Protein AF-A0A1B1Q367-F1 (afdb_monomer_lite)

Secondary structure (DSSP, 8-state):
-PPPPGGGPBPTTSSSBHHHHHHHHHHHHHHHTTSEEEEETTEEEE-HHHHHHHHT--S---HHHHTTSHHHHHHHHHHHHHTT------SSSTTS-TTS-HHHHHHHHHHHHHHHHHHHHHHHHHHS-HHHHHHHHHHHHHHTT-S-SHHHHTSSS-----SS-------------

Foldseek 3Di:
DDDPDLQPDAQPVNPDRPVVLLVVVVVVLCVQLQQWDDPDVPDIDGDPVVVVVVVVVDPDDDPVNSVVRPSSVVVVVVVCVVVVNPDPDDDDPVPPPPSDDPVNVVSVVVVVVVVVVVVVVVVVLVPDDPVVNLVVVLVVCVVVVVDDDPVPSVVVPDDDDDDDDDDDDPDDDDDDD

pLDDT: mean 74.11, std 19.86, range [32.88, 95.06]

Sequence (177 aa):
MPIPDFQSIMLPSGQARLFDNRVAWARAHMKMAMLLENTRRGVFHITDRGVHVLRKAPEKIDFHLLKQFSEYNEARAGNRKKAGDNSKDDGAVAKQDEAQTPEEQIELAYEVVRKNLARELLLQLKSASPAFFEKVVVEVLVKMGYGGTLKDAGQAIGGSGDEGIDMRYSSSHQGGL

Radius of gyration: 28.38 Å; chains: 1; bounding box: 48×57×75 Å

Structure (mmCIF, N/CA/C/O backbone):
data_AF-A0A1B1Q367-F1
#
_entry.id   AF-A0A1B1Q367-F1
#
loop_
_atom_site.group_PDB
_atom_site.id
_atom_site.type_symbol
_atom_site.label_atom_id
_atom_site.label_alt_id
_atom_site.label_comp_id
_atom_site.label_asym_id
_atom_site.label_entity_id
_atom_site.label_seq_id
_atom_site.pdbx_PDB_ins_code
_atom_site.Cartn_x
_atom_site.Cartn_y
_atom_site.Cartn_z
_atom_site.occupancy
_atom_site.B_iso_or_equiv
_atom_site.auth_seq_id
_atom_site.auth_comp_id
_atom_site.auth_asym_id
_atom_site.auth_atom_id
_atom_site.pdbx_PDB_model_num
ATOM 1 N N . MET A 1 1 ? -17.296 -6.675 -23.545 1.00 46.72 1 MET A N 1
ATOM 2 C CA . MET A 1 1 ? -16.178 -7.024 -22.645 1.00 46.72 1 MET A CA 1
ATOM 3 C C . MET A 1 1 ? -16.725 -6.968 -21.224 1.00 46.72 1 MET A C 1
ATOM 5 O O . MET A 1 1 ? -17.167 -5.889 -20.846 1.00 46.72 1 MET A O 1
ATOM 9 N N . PRO A 1 2 ? -16.849 -8.086 -20.490 1.00 52.91 2 PRO A N 1
ATOM 10 C CA . PRO A 1 2 ? -17.315 -8.037 -19.107 1.00 52.91 2 PRO A CA 1
ATOM 11 C C . PRO A 1 2 ? -16.257 -7.334 -18.247 1.00 52.91 2 PRO A C 1
ATOM 13 O O . PRO A 1 2 ? -15.063 -7.594 -18.399 1.00 52.91 2 PRO A O 1
ATOM 16 N N . ILE A 1 3 ? -16.694 -6.404 -17.399 1.00 52.47 3 ILE A N 1
ATOM 17 C CA . ILE A 1 3 ? -15.834 -5.741 -16.416 1.00 52.47 3 ILE A CA 1
ATOM 18 C C . ILE A 1 3 ? -15.401 -6.830 -15.424 1.00 52.47 3 ILE A C 1
ATOM 20 O O . ILE A 1 3 ? -16.281 -7.516 -14.903 1.00 52.47 3 ILE A O 1
ATOM 24 N N . PRO A 1 4 ? -14.096 -7.041 -15.183 1.00 59.62 4 PRO A N 1
ATOM 25 C CA . PRO A 1 4 ? -13.650 -8.010 -14.193 1.00 59.62 4 PRO A CA 1
ATOM 26 C C . PRO A 1 4 ? -14.257 -7.677 -12.833 1.00 59.62 4 PRO A C 1
ATOM 28 O O . PRO A 1 4 ? -14.210 -6.520 -12.406 1.00 59.62 4 PRO A O 1
ATOM 31 N N . ASP A 1 5 ? -14.790 -8.681 -12.139 1.00 71.38 5 ASP A N 1
ATOM 32 C CA . ASP A 1 5 ? -15.224 -8.509 -10.757 1.00 71.38 5 ASP A CA 1
ATOM 33 C C . ASP A 1 5 ? -14.056 -7.940 -9.952 1.00 71.38 5 ASP A C 1
ATOM 35 O O . ASP A 1 5 ? -12.953 -8.491 -9.978 1.00 71.38 5 ASP A O 1
ATOM 39 N N . PHE A 1 6 ? -14.287 -6.846 -9.222 1.00 67.19 6 PHE A N 1
ATOM 40 C CA . PHE A 1 6 ? -13.244 -6.133 -8.470 1.00 67.19 6 PHE A CA 1
ATOM 41 C C . PHE A 1 6 ? -12.450 -7.061 -7.527 1.00 67.19 6 PHE A C 1
ATOM 43 O O . PHE A 1 6 ? -11.271 -6.842 -7.261 1.00 67.19 6 PHE A O 1
ATOM 50 N N . GLN A 1 7 ? -13.081 -8.147 -7.075 1.00 67.44 7 GLN A N 1
ATOM 51 C CA . GLN A 1 7 ? -12.495 -9.179 -6.216 1.00 67.44 7 GLN A CA 1
ATOM 52 C C . GLN A 1 7 ? -11.422 -10.039 -6.912 1.00 67.44 7 GLN A C 1
ATOM 54 O O . GLN A 1 7 ? -10.635 -10.702 -6.239 1.00 67.44 7 GLN A O 1
ATOM 59 N N . SER A 1 8 ? -11.383 -10.040 -8.246 1.00 76.69 8 SER A N 1
ATOM 60 C CA . SER A 1 8 ? -10.452 -10.826 -9.067 1.00 76.69 8 SER A CA 1
ATOM 61 C C . SER A 1 8 ? -9.238 -10.030 -9.557 1.00 76.69 8 SER A C 1
AT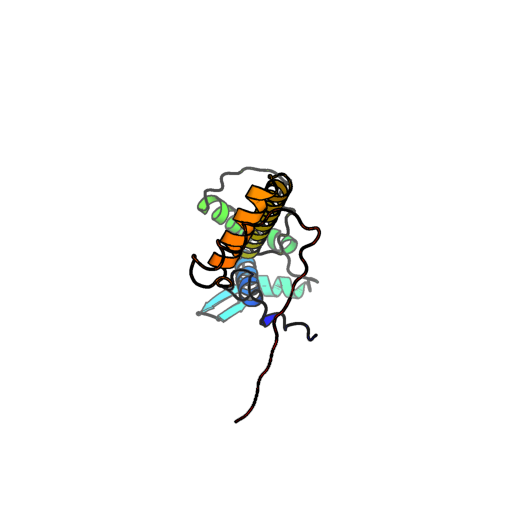OM 63 O O . SER A 1 8 ? -8.306 -10.613 -10.112 1.00 76.69 8 SER A O 1
ATOM 65 N N . ILE A 1 9 ? -9.224 -8.710 -9.341 1.00 83.00 9 ILE A N 1
ATOM 66 C CA . ILE A 1 9 ? -8.136 -7.840 -9.790 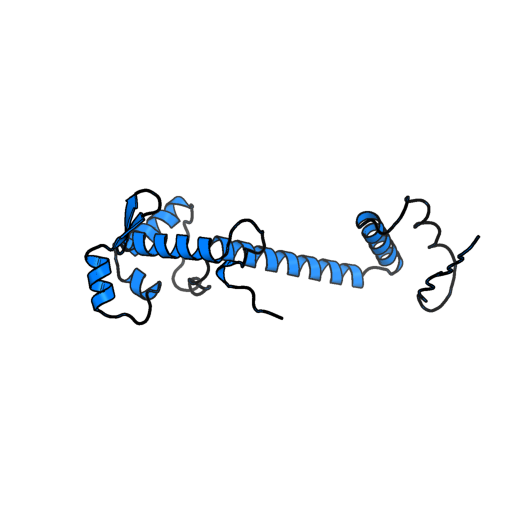1.00 83.00 9 ILE A CA 1
ATOM 67 C C . ILE A 1 9 ? -6.890 -8.121 -8.947 1.00 83.00 9 ILE A C 1
ATOM 69 O O . ILE A 1 9 ? -6.915 -8.049 -7.714 1.00 83.00 9 ILE A O 1
ATOM 73 N N . MET A 1 10 ? -5.793 -8.428 -9.631 1.00 83.88 10 MET A N 1
ATOM 74 C CA . MET A 1 10 ? -4.473 -8.587 -9.031 1.00 83.88 10 MET A CA 1
ATOM 75 C C . MET A 1 10 ? -3.726 -7.256 -9.059 1.00 83.88 10 MET A C 1
ATOM 77 O O . MET A 1 10 ? -3.945 -6.430 -9.947 1.00 83.88 10 MET A O 1
ATOM 81 N N . LEU A 1 11 ? -2.809 -7.073 -8.112 1.00 78.62 11 LEU A N 1
ATOM 82 C CA . LEU A 1 11 ? -1.752 -6.075 -8.255 1.00 78.62 11 LEU A CA 1
ATOM 83 C C . LEU A 1 11 ? -0.967 -6.351 -9.563 1.00 78.62 11 LEU A C 1
ATOM 85 O O . LEU A 1 11 ? -0.815 -7.525 -9.915 1.00 78.62 11 LEU A O 1
ATOM 89 N N . PRO A 1 12 ? -0.481 -5.333 -10.300 1.00 72.06 12 PRO A N 1
ATOM 90 C CA . PRO A 1 12 ? 0.362 -5.491 -11.496 1.00 72.06 12 PRO A CA 1
ATOM 91 C C . PRO A 1 12 ? 1.505 -6.527 -11.412 1.00 72.06 12 PRO A C 1
ATOM 93 O O . PRO A 1 12 ? 1.884 -7.124 -12.417 1.00 72.06 12 PRO A O 1
ATOM 96 N N . SER A 1 13 ? 2.031 -6.780 -10.219 1.00 73.88 13 SER A N 1
ATOM 97 C CA . SER A 1 13 ? 3.067 -7.756 -9.865 1.00 73.88 13 SER A CA 1
ATOM 98 C C . SER A 1 13 ? 2.553 -9.191 -9.780 1.00 73.88 13 SER A C 1
ATOM 100 O O . SER A 1 13 ? 3.348 -10.127 -9.727 1.00 73.88 13 SER A O 1
ATOM 102 N N . GLY A 1 14 ? 1.235 -9.384 -9.723 1.00 78.25 14 GLY A N 1
ATOM 103 C CA . GLY A 1 14 ? 0.580 -10.680 -9.568 1.00 78.25 14 GLY A CA 1
ATOM 104 C C . GLY A 1 14 ? 0.717 -11.299 -8.174 1.00 78.25 14 GLY A C 1
ATOM 105 O O . GLY A 1 14 ? 0.296 -12.437 -7.982 1.00 78.25 14 GLY A O 1
ATOM 106 N N . GLN A 1 15 ? 1.290 -10.590 -7.195 1.00 76.44 15 GLN A N 1
ATOM 107 C CA . GLN A 1 15 ? 1.612 -11.167 -5.883 1.00 76.44 15 GLN A CA 1
ATOM 108 C C . GLN A 1 15 ? 0.417 -11.249 -4.930 1.00 76.44 15 GLN A C 1
ATOM 110 O O . GLN A 1 15 ? 0.352 -12.150 -4.094 1.00 76.44 15 GLN A O 1
ATOM 115 N N . ALA A 1 16 ? -0.533 -10.322 -5.045 1.00 79.50 16 ALA A N 1
ATOM 116 C CA . ALA A 1 16 ? -1.705 -10.271 -4.184 1.00 79.50 16 ALA A CA 1
ATOM 117 C C . ALA A 1 16 ? -2.933 -9.765 -4.943 1.00 79.50 16 ALA A C 1
ATOM 119 O O . ALA A 1 16 ? -2.828 -9.066 -5.955 1.00 79.50 16 ALA A O 1
ATOM 120 N N . ARG A 1 17 ? -4.112 -10.115 -4.427 1.00 86.06 17 ARG A N 1
ATOM 121 C CA . ARG A 1 17 ? -5.380 -9.541 -4.878 1.00 86.06 17 ARG A CA 1
ATOM 122 C C . ARG A 1 17 ? -5.522 -8.138 -4.310 1.00 86.06 17 ARG A C 1
ATOM 124 O O . ARG A 1 17 ? -5.313 -7.924 -3.114 1.00 86.06 17 ARG A O 1
ATOM 131 N N . LEU A 1 18 ? -5.938 -7.204 -5.157 1.00 84.00 18 LEU A N 1
ATOM 132 C CA . LEU A 1 18 ? -6.120 -5.800 -4.796 1.00 84.00 18 LEU A CA 1
ATOM 133 C C . LEU A 1 18 ? -7.112 -5.646 -3.635 1.00 84.00 18 LEU A C 1
ATOM 135 O O . LEU A 1 18 ? -6.857 -4.924 -2.674 1.00 84.00 18 LEU A O 1
ATOM 139 N N . PHE A 1 19 ? -8.229 -6.375 -3.699 1.00 86.56 19 PHE A N 1
ATOM 140 C CA . PHE A 1 19 ? -9.263 -6.347 -2.669 1.00 86.56 19 PHE A CA 1
ATOM 141 C C . PHE A 1 19 ? -8.737 -6.796 -1.299 1.00 86.56 19 PHE A C 1
ATOM 143 O O . PHE A 1 19 ? -8.901 -6.074 -0.316 1.00 86.56 19 PHE A O 1
ATOM 150 N N . ASP A 1 20 ? -8.065 -7.948 -1.236 1.00 86.44 20 ASP A N 1
ATOM 151 C CA . ASP A 1 20 ? -7.549 -8.502 0.021 1.00 86.44 20 ASP A CA 1
ATOM 152 C C . ASP A 1 20 ? -6.526 -7.561 0.662 1.00 86.44 20 ASP A C 1
ATOM 154 O O . ASP A 1 20 ? -6.557 -7.331 1.874 1.00 86.44 20 ASP A O 1
ATOM 158 N N . ASN A 1 21 ? -5.663 -6.964 -0.165 1.00 86.25 21 ASN A N 1
ATOM 159 C CA . ASN A 1 21 ? -4.676 -5.991 0.276 1.00 86.25 21 ASN A CA 1
ATOM 160 C C . ASN A 1 21 ? -5.344 -4.743 0.881 1.00 86.25 21 ASN A C 1
ATOM 162 O O . ASN A 1 21 ? -5.063 -4.359 2.019 1.00 86.25 21 ASN A O 1
ATOM 166 N N . ARG A 1 22 ? -6.317 -4.157 0.172 1.00 89.12 22 ARG A N 1
ATOM 167 C CA . ARG A 1 22 ? -7.065 -2.983 0.649 1.00 89.12 22 ARG A CA 1
ATOM 168 C C . ARG A 1 22 ? -7.848 -3.264 1.927 1.00 89.12 22 ARG A C 1
ATOM 170 O O . ARG A 1 22 ? -7.816 -2.451 2.849 1.00 89.12 22 ARG A O 1
ATOM 177 N N . VAL A 1 23 ? -8.513 -4.417 2.025 1.00 89.62 23 VAL A N 1
ATOM 178 C CA . VAL A 1 23 ? -9.243 -4.825 3.239 1.00 89.62 23 VAL A CA 1
ATOM 179 C C . VAL A 1 23 ? -8.284 -5.010 4.415 1.00 89.62 23 VAL A C 1
ATOM 181 O O . VAL A 1 23 ? -8.575 -4.564 5.530 1.00 89.62 23 VAL A O 1
ATOM 184 N N . ALA A 1 24 ? -7.122 -5.627 4.184 1.00 88.44 24 ALA A N 1
ATOM 185 C CA . ALA A 1 24 ? -6.111 -5.814 5.217 1.00 88.44 24 ALA A CA 1
ATOM 186 C C . ALA A 1 24 ? -5.619 -4.473 5.784 1.00 88.44 24 ALA A C 1
ATOM 188 O O . ALA A 1 24 ? -5.523 -4.345 7.013 1.00 88.44 24 ALA A O 1
ATOM 189 N N . TRP A 1 25 ? -5.380 -3.486 4.916 1.00 90.25 25 TRP A N 1
ATOM 190 C CA . TRP A 1 25 ? -4.987 -2.128 5.294 1.00 90.25 25 TRP A CA 1
ATOM 191 C C . TRP A 1 25 ? -6.108 -1.353 5.982 1.00 90.25 25 TRP A C 1
ATOM 193 O O . TRP A 1 25 ? -5.882 -0.800 7.059 1.00 90.25 25 TRP A O 1
ATOM 203 N N . ALA A 1 26 ? -7.330 -1.375 5.447 1.00 90.31 26 ALA A N 1
ATOM 204 C CA . ALA A 1 26 ? -8.487 -0.737 6.076 1.00 90.31 26 ALA A CA 1
ATOM 205 C C . ALA A 1 26 ? -8.669 -1.230 7.520 1.00 90.31 26 ALA A C 1
ATOM 207 O O . ALA A 1 26 ? -8.788 -0.438 8.457 1.00 90.31 26 ALA A O 1
ATOM 208 N N . ARG A 1 27 ? -8.577 -2.547 7.728 1.00 91.00 27 ARG A N 1
ATOM 209 C CA . ARG A 1 27 ? -8.596 -3.156 9.062 1.00 91.00 27 ARG A CA 1
ATOM 210 C C . ARG A 1 27 ? -7.432 -2.680 9.933 1.00 91.00 27 ARG A C 1
ATOM 212 O O . ARG A 1 27 ? -7.642 -2.398 11.111 1.00 91.00 27 ARG A O 1
ATOM 219 N N . ALA A 1 28 ? -6.211 -2.618 9.399 1.00 89.69 28 ALA A N 1
ATOM 220 C CA . ALA A 1 28 ? -5.051 -2.150 10.156 1.00 89.69 28 ALA A CA 1
ATOM 221 C C . ALA A 1 28 ? -5.256 -0.709 10.652 1.00 89.69 28 ALA A C 1
ATOM 223 O O . ALA A 1 28 ? -5.016 -0.428 11.825 1.00 89.69 28 ALA A O 1
ATOM 224 N N . HIS A 1 29 ? -5.777 0.173 9.799 1.00 91.12 29 HIS A N 1
ATOM 225 C CA . HIS A 1 29 ? -6.094 1.557 10.153 1.00 91.12 29 HIS A CA 1
ATOM 226 C C . HIS A 1 29 ? -7.216 1.667 11.190 1.00 91.12 29 HIS A C 1
ATOM 228 O O . HIS A 1 29 ? -7.067 2.394 12.172 1.00 91.12 29 HIS A O 1
ATOM 234 N N . MET A 1 30 ? -8.293 0.891 11.050 1.00 91.81 30 MET A N 1
ATOM 235 C CA . MET A 1 30 ? -9.361 0.845 12.057 1.00 91.81 30 MET A CA 1
ATOM 236 C C . MET A 1 30 ? -8.871 0.305 13.408 1.00 91.81 30 MET A C 1
ATOM 238 O O . MET A 1 30 ? -9.299 0.788 14.457 1.00 91.81 30 MET A O 1
ATOM 242 N N . LYS A 1 31 ? -7.941 -0.657 13.399 1.00 92.44 31 LYS A N 1
ATOM 243 C CA . LYS A 1 31 ? -7.293 -1.162 14.614 1.00 92.44 31 LYS A CA 1
ATOM 244 C C . LYS A 1 31 ? -6.408 -0.099 15.270 1.00 92.44 31 LYS A C 1
ATOM 246 O O . LYS A 1 31 ? -6.461 0.054 16.484 1.00 92.44 31 LYS A O 1
ATOM 251 N N . MET A 1 32 ? -5.622 0.648 14.489 1.00 90.31 32 MET A N 1
ATOM 252 C CA . MET A 1 32 ? -4.792 1.751 15.004 1.00 90.31 32 MET A CA 1
ATOM 253 C C . MET A 1 32 ? -5.632 2.822 15.715 1.00 90.31 32 MET A C 1
ATOM 255 O O . MET A 1 32 ? -5.195 3.375 16.714 1.00 90.31 32 MET A O 1
ATOM 259 N N . ALA A 1 33 ? -6.852 3.077 15.240 1.00 92.25 33 ALA A N 1
ATOM 260 C CA . ALA A 1 33 ? -7.782 4.028 15.850 1.00 92.25 33 ALA A CA 1
ATOM 261 C C . ALA A 1 33 ? -8.654 3.433 16.981 1.00 92.25 33 ALA A C 1
ATOM 263 O O . ALA A 1 33 ? -9.534 4.113 17.514 1.00 92.25 33 ALA A O 1
ATOM 264 N N . MET A 1 34 ? -8.425 2.167 17.350 1.00 92.94 34 MET A N 1
ATOM 265 C CA . MET A 1 34 ? -9.208 1.412 18.337 1.00 92.94 34 MET A CA 1
ATOM 266 C C . MET A 1 34 ? -10.704 1.275 18.004 1.00 92.94 34 MET A C 1
ATOM 268 O O . MET A 1 34 ? -11.520 1.150 18.913 1.00 92.94 34 MET A O 1
ATOM 272 N N . LEU A 1 35 ? -11.097 1.285 16.724 1.00 92.81 35 LEU A N 1
ATOM 273 C CA . LEU A 1 35 ? -12.479 0.967 16.319 1.00 92.81 35 LEU A CA 1
ATOM 274 C C . LEU A 1 35 ? -12.719 -0.543 16.215 1.00 92.81 35 LEU A C 1
ATOM 276 O O . LEU A 1 35 ? -13.846 -1.005 16.379 1.00 92.81 35 LEU A O 1
ATOM 280 N N . LEU A 1 36 ? -11.663 -1.303 15.923 1.00 93.88 36 LEU A N 1
ATOM 281 C CA . LEU A 1 36 ? -11.688 -2.757 15.812 1.00 93.88 36 LEU A CA 1
ATOM 282 C C . LEU A 1 36 ? -10.610 -3.379 16.691 1.00 93.88 36 LEU A C 1
ATOM 284 O O . LEU A 1 36 ? -9.497 -2.861 16.798 1.00 93.88 36 LEU A O 1
ATOM 288 N N . GLU A 1 37 ? -10.910 -4.556 17.216 1.00 92.00 37 GLU A N 1
ATOM 289 C CA . GLU A 1 37 ? -9.958 -5.423 17.897 1.00 92.00 37 GLU A CA 1
ATOM 290 C C . GLU A 1 37 ? -9.909 -6.811 17.249 1.00 92.00 37 GLU A C 1
ATOM 292 O O . GLU A 1 37 ? -10.812 -7.232 16.521 1.00 92.00 37 GLU A O 1
ATOM 297 N N . ASN A 1 38 ? -8.805 -7.522 17.474 1.00 89.88 38 ASN A N 1
ATOM 298 C CA . ASN A 1 38 ? -8.592 -8.856 16.926 1.00 89.88 38 ASN A CA 1
ATOM 299 C C . ASN A 1 38 ? -8.804 -9.882 18.036 1.00 89.88 38 ASN A C 1
ATOM 301 O O . ASN A 1 38 ? -7.981 -9.959 18.946 1.00 89.88 38 ASN A O 1
ATOM 305 N N . THR A 1 39 ? -9.881 -10.658 17.957 1.00 88.62 39 THR A N 1
ATOM 306 C CA . THR A 1 39 ? -10.227 -11.635 18.999 1.00 88.62 39 THR A CA 1
ATOM 307 C C . THR A 1 39 ? -9.536 -12.974 18.762 1.00 88.62 39 THR A C 1
ATOM 309 O O . THR A 1 39 ? -9.030 -13.592 19.694 1.00 88.62 39 THR A O 1
ATOM 312 N N . ARG A 1 40 ? -9.464 -13.420 17.502 1.00 89.69 40 ARG A N 1
ATOM 313 C CA . ARG A 1 40 ? -8.732 -14.622 17.070 1.00 89.69 40 ARG A CA 1
ATOM 314 C C . ARG A 1 40 ? -8.346 -14.506 15.599 1.00 89.69 40 ARG A C 1
ATOM 316 O O . ARG A 1 40 ? -8.834 -13.637 14.886 1.00 89.69 40 ARG A O 1
ATOM 323 N N . ARG A 1 41 ? -7.478 -15.395 15.104 1.00 86.56 41 ARG A N 1
ATOM 324 C CA . ARG A 1 41 ? -7.033 -15.372 13.698 1.00 86.56 41 ARG A CA 1
ATOM 325 C C . ARG A 1 41 ? -8.236 -15.348 12.742 1.00 86.56 41 ARG A C 1
ATOM 327 O O . ARG A 1 41 ? -9.017 -16.292 12.708 1.00 86.56 41 ARG A O 1
ATOM 334 N N . GLY A 1 42 ? -8.345 -14.271 11.963 1.00 86.25 42 GLY A N 1
ATOM 335 C CA . GLY A 1 42 ? -9.414 -14.080 10.979 1.00 86.25 42 GLY A CA 1
ATOM 336 C C . GLY A 1 42 ? -10.757 -13.615 11.552 1.00 86.25 42 GLY A C 1
ATOM 337 O O . GLY A 1 42 ? -11.719 -13.549 10.797 1.00 86.25 42 GLY A O 1
ATOM 338 N N . VAL A 1 43 ? -10.842 -13.286 12.846 1.00 90.38 43 VAL A N 1
ATOM 339 C CA . VAL A 1 43 ? -12.076 -12.808 13.483 1.00 90.38 43 VAL A CA 1
ATOM 340 C C . VAL A 1 43 ? -11.819 -11.502 14.213 1.00 90.38 43 VAL A C 1
ATOM 342 O O . VAL A 1 43 ? -10.926 -11.395 15.054 1.00 90.38 43 VAL A O 1
ATOM 345 N N . PHE A 1 44 ? -12.643 -10.514 13.890 1.00 91.69 44 PHE A N 1
ATOM 346 C CA . PHE A 1 44 ? -12.529 -9.151 14.388 1.00 91.69 44 PHE A CA 1
ATOM 347 C C . PHE A 1 44 ? -13.800 -8.783 15.140 1.00 91.69 44 PHE A C 1
ATOM 349 O O . PHE A 1 44 ? -14.891 -9.218 14.769 1.00 91.69 44 PHE A O 1
ATOM 356 N N . HIS A 1 45 ? -13.645 -7.994 16.196 1.00 93.94 45 HIS A N 1
ATOM 357 C CA . HIS A 1 45 ? -14.755 -7.469 16.974 1.00 93.94 45 HIS A CA 1
ATOM 358 C C . HIS A 1 45 ? -14.733 -5.944 16.928 1.00 93.94 45 HIS A C 1
ATOM 360 O O . HIS A 1 45 ? -13.665 -5.328 16.884 1.00 93.94 45 HIS A O 1
ATOM 366 N N . ILE A 1 46 ? -15.919 -5.345 16.872 1.00 94.94 46 ILE A N 1
ATOM 367 C CA . ILE A 1 46 ? -16.068 -3.897 16.938 1.00 94.94 46 ILE A CA 1
ATOM 368 C C . ILE A 1 46 ? -16.007 -3.463 18.397 1.00 94.94 46 ILE A C 1
ATOM 370 O O . ILE A 1 46 ? -16.678 -4.043 19.240 1.00 94.94 46 ILE A O 1
ATOM 374 N N . THR A 1 47 ? -15.196 -2.456 18.695 1.00 95.06 47 THR A N 1
ATOM 375 C CA . THR A 1 47 ? -15.084 -1.931 20.060 1.00 95.06 47 THR A CA 1
ATOM 376 C C . THR A 1 47 ? -16.269 -1.020 20.384 1.00 95.06 47 THR A C 1
ATOM 378 O O . THR A 1 47 ? -16.936 -0.510 19.480 1.00 95.06 47 THR A O 1
ATOM 381 N N . ASP A 1 48 ? -16.484 -0.706 21.663 1.00 94.12 48 ASP A N 1
ATOM 382 C CA . ASP A 1 48 ? -17.496 0.280 22.079 1.00 94.12 48 ASP A CA 1
ATOM 383 C C . ASP A 1 48 ? -17.307 1.638 21.385 1.00 94.12 48 ASP A C 1
ATOM 385 O O . ASP A 1 48 ? -18.270 2.293 20.973 1.00 94.12 48 ASP A O 1
ATOM 389 N N . ARG A 1 49 ? -16.045 2.038 21.175 1.00 92.81 49 ARG A N 1
ATOM 390 C CA . ARG A 1 49 ? -15.686 3.227 20.395 1.00 92.81 49 ARG A CA 1
ATOM 391 C C . ARG A 1 49 ? -16.145 3.093 18.945 1.00 92.81 49 ARG A C 1
ATOM 393 O O . ARG A 1 49 ? -16.759 4.022 18.423 1.00 92.81 49 ARG A O 1
ATOM 400 N N . GLY A 1 50 ? -15.873 1.957 18.304 1.00 91.88 50 GLY A N 1
ATOM 401 C CA . GLY A 1 50 ? -16.331 1.676 16.944 1.00 91.88 50 GLY A CA 1
ATOM 402 C C . GLY A 1 50 ? -17.855 1.746 16.824 1.00 91.88 50 GLY A C 1
ATOM 403 O O . GLY A 1 50 ? -18.373 2.386 15.909 1.00 91.88 50 GLY A O 1
ATOM 404 N N . VAL A 1 51 ? -18.580 1.183 17.794 1.00 93.31 51 VAL A N 1
ATOM 405 C CA . VAL A 1 51 ? -20.047 1.265 17.861 1.00 93.31 51 VAL A CA 1
ATOM 406 C C . VAL A 1 51 ? -20.512 2.715 18.003 1.00 93.31 51 VAL A C 1
ATOM 408 O O . VAL A 1 51 ? -21.434 3.134 17.303 1.00 93.31 51 VAL A O 1
ATOM 411 N N . HIS A 1 52 ? -19.874 3.512 18.864 1.00 92.44 52 HIS A N 1
ATOM 412 C CA . HIS A 1 52 ? -20.211 4.928 19.023 1.00 92.44 52 HIS A CA 1
ATOM 413 C C . H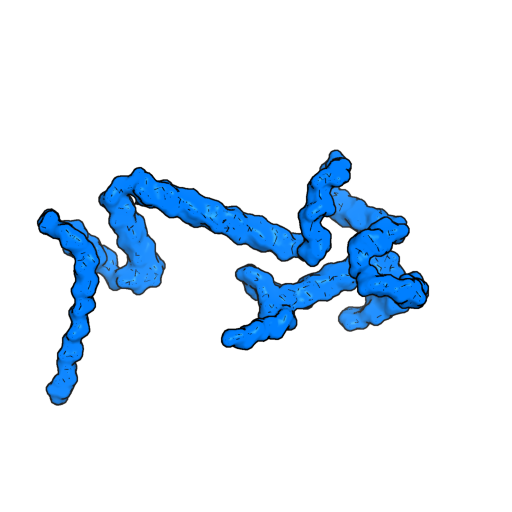IS A 1 52 ? -19.990 5.729 17.733 1.00 92.44 52 HIS A C 1
ATOM 415 O O . HIS A 1 52 ? -20.818 6.569 17.385 1.00 92.44 52 HIS A O 1
ATOM 421 N N . VAL A 1 53 ? -18.912 5.446 16.997 1.00 91.12 53 VAL A N 1
ATOM 422 C CA . VAL A 1 53 ? -18.653 6.061 15.689 1.00 91.12 53 VAL A CA 1
ATOM 423 C C . VAL A 1 53 ? -19.730 5.670 14.681 1.00 91.12 53 VAL A C 1
ATOM 425 O O . VAL A 1 53 ? -20.277 6.553 14.029 1.00 91.12 53 VAL A O 1
ATOM 428 N N . LEU A 1 54 ? -20.108 4.391 14.597 1.00 90.19 54 LEU A N 1
ATOM 429 C CA . LEU A 1 54 ? -21.178 3.949 13.693 1.00 90.19 54 LEU A CA 1
ATOM 430 C C . LEU A 1 54 ? -22.537 4.569 14.033 1.00 90.19 54 LEU A C 1
ATOM 432 O O . LEU A 1 54 ? -23.299 4.900 13.130 1.00 90.19 54 LEU A O 1
ATOM 436 N N . ARG A 1 55 ? -22.833 4.789 15.319 1.00 92.19 55 ARG A N 1
ATOM 437 C CA . ARG A 1 55 ? -24.071 5.462 15.752 1.00 92.19 55 ARG A CA 1
ATOM 438 C C . ARG A 1 55 ? -24.164 6.916 15.298 1.00 92.19 55 ARG A C 1
ATOM 440 O O . ARG A 1 55 ? -25.272 7.420 15.165 1.00 92.19 55 ARG A O 1
ATOM 447 N N . LYS A 1 56 ? -23.035 7.582 15.041 1.00 89.12 56 LYS A N 1
ATOM 448 C CA . LYS A 1 56 ? -23.016 8.926 14.437 1.00 89.12 56 LYS A CA 1
ATOM 449 C C . LYS A 1 56 ? -23.352 8.910 12.943 1.00 89.12 56 LYS A C 1
ATOM 451 O O . LYS A 1 56 ? -23.415 9.979 12.352 1.00 89.12 56 LYS A O 1
ATOM 456 N N . ALA A 1 57 ? -23.546 7.724 12.358 1.00 83.88 57 ALA A N 1
ATOM 457 C CA . ALA A 1 57 ? -23.854 7.507 10.949 1.00 83.88 57 ALA A CA 1
ATOM 458 C C . ALA A 1 57 ? -22.948 8.322 10.004 1.00 83.88 57 ALA A C 1
ATOM 460 O O . ALA A 1 57 ? -23.447 9.111 9.200 1.00 83.88 57 ALA A O 1
ATOM 461 N N . PRO A 1 58 ? -21.611 8.180 10.105 1.00 86.50 58 PRO A N 1
ATOM 462 C CA . PRO A 1 58 ? -20.716 8.842 9.172 1.00 86.50 58 PRO A CA 1
ATOM 463 C C . PRO A 1 58 ? -20.973 8.314 7.758 1.00 86.50 58 PRO A C 1
ATOM 465 O O . PRO A 1 58 ? -21.118 7.110 7.557 1.00 86.50 58 PRO A O 1
ATOM 468 N N . GLU A 1 59 ? -20.975 9.210 6.773 1.00 87.00 59 GLU A N 1
ATOM 469 C CA . GLU A 1 59 ? -21.131 8.852 5.356 1.00 87.00 59 GLU A CA 1
ATOM 470 C C . GLU A 1 59 ? -20.026 7.889 4.886 1.00 87.00 59 GLU A C 1
ATOM 472 O O . GLU A 1 59 ? -20.261 6.987 4.085 1.00 87.00 59 GLU A O 1
ATOM 477 N N . LYS A 1 60 ? -18.812 8.050 5.430 1.00 87.31 60 LYS A N 1
ATOM 478 C CA . LYS A 1 60 ? -17.658 7.185 5.175 1.00 87.31 60 LYS A CA 1
ATOM 479 C C . LYS A 1 60 ? -16.699 7.165 6.363 1.00 87.31 60 LYS A C 1
ATOM 481 O O . LYS A 1 60 ? -16.558 8.153 7.081 1.00 87.31 60 LYS A O 1
ATOM 486 N N . ILE A 1 61 ? -16.000 6.045 6.532 1.00 87.81 61 ILE A N 1
ATOM 487 C CA . ILE A 1 61 ? -14.860 5.931 7.448 1.00 87.81 61 ILE A CA 1
ATOM 488 C C . ILE A 1 61 ? -13.597 6.152 6.620 1.00 87.81 61 ILE A C 1
ATOM 490 O O . ILE A 1 61 ? -13.149 5.253 5.912 1.00 87.81 61 ILE A O 1
ATOM 494 N N . ASP A 1 62 ? -13.048 7.361 6.684 1.00 88.00 62 ASP A N 1
ATOM 495 C CA . ASP A 1 62 ? -11.839 7.748 5.962 1.00 88.00 62 ASP A CA 1
ATOM 496 C C . ASP A 1 62 ? -10.703 8.149 6.914 1.00 88.00 62 ASP A C 1
ATOM 498 O O . ASP A 1 62 ? -10.849 8.198 8.138 1.00 88.00 62 ASP A O 1
ATOM 502 N N . PHE A 1 63 ? -9.535 8.449 6.350 1.00 86.44 63 PHE A N 1
ATOM 503 C CA . PHE A 1 63 ? -8.386 8.882 7.138 1.00 86.44 63 PHE A CA 1
ATOM 504 C C . PHE A 1 63 ? -8.624 10.191 7.883 1.00 86.44 63 PHE A C 1
ATOM 506 O O . PHE A 1 63 ? -7.982 10.405 8.909 1.00 86.44 63 PHE A O 1
ATOM 513 N N . HIS A 1 64 ? -9.522 11.056 7.404 1.00 86.69 64 HIS A N 1
ATOM 514 C CA . HIS A 1 64 ? -9.859 12.291 8.101 1.00 86.69 64 HIS A CA 1
ATOM 515 C C . HIS A 1 64 ? -10.566 11.983 9.423 1.00 86.69 64 HIS A C 1
ATOM 517 O O . HIS A 1 64 ? -10.154 12.500 10.459 1.00 86.69 64 HIS A O 1
ATOM 523 N N . LEU A 1 65 ? -11.539 11.067 9.404 1.00 87.75 65 LEU A N 1
ATOM 524 C CA . LEU A 1 65 ? -12.200 10.570 10.608 1.00 87.75 65 LEU A CA 1
ATOM 525 C C . LEU A 1 65 ? -11.211 9.861 11.545 1.00 87.75 65 LEU A C 1
ATOM 527 O O . LEU A 1 65 ? -11.199 10.122 12.744 1.00 87.75 65 LEU A O 1
ATOM 531 N N . LEU A 1 66 ? -10.345 8.991 11.015 1.00 88.38 66 LEU A N 1
ATOM 532 C CA . LEU A 1 66 ? -9.400 8.231 11.844 1.00 88.38 66 LEU A CA 1
ATOM 533 C C . LEU A 1 66 ? -8.340 9.119 12.516 1.00 88.38 66 LEU A C 1
ATOM 535 O O . LEU A 1 66 ? -7.962 8.862 13.657 1.00 88.38 66 LEU A O 1
ATOM 539 N N . LYS A 1 67 ? -7.900 10.196 11.851 1.00 88.31 67 LYS A N 1
ATOM 540 C CA . LYS A 1 67 ? -6.956 11.189 12.402 1.00 88.31 67 LYS A CA 1
ATOM 541 C C . LYS A 1 67 ? -7.502 11.953 13.611 1.00 88.31 67 LYS A C 1
ATOM 543 O O . LYS A 1 67 ? -6.715 12.575 14.320 1.00 88.31 67 LYS A O 1
ATOM 548 N N . GLN A 1 68 ? -8.812 11.911 13.863 1.00 89.31 68 GLN A N 1
ATOM 549 C CA . GLN A 1 68 ? -9.418 12.537 15.043 1.00 89.31 68 GLN A CA 1
ATOM 550 C C . GLN A 1 68 ? -9.080 11.791 16.344 1.00 89.31 68 GLN A C 1
ATOM 552 O O .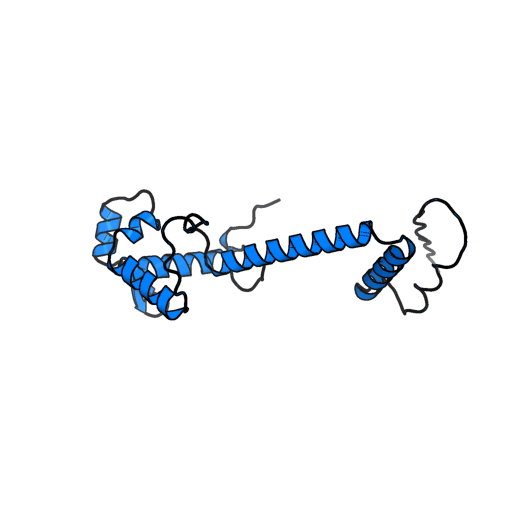 GLN A 1 68 ? -9.197 12.370 17.421 1.00 89.31 68 GLN A O 1
ATOM 557 N N . PHE A 1 69 ? -8.643 10.529 16.265 1.00 91.06 69 PHE A N 1
ATOM 558 C CA . PHE A 1 69 ? -8.246 9.736 17.429 1.00 91.06 69 PHE A CA 1
ATOM 559 C C . PHE A 1 69 ? -6.749 9.902 17.719 1.00 91.06 69 PHE A C 1
ATOM 561 O O . PHE A 1 69 ? -5.911 9.725 16.831 1.00 91.06 69 PHE A O 1
ATOM 568 N N . SER A 1 70 ? -6.391 10.216 18.967 1.00 90.19 70 SER A N 1
ATOM 569 C CA . SER A 1 70 ? -4.991 10.409 19.370 1.00 90.19 70 SER A CA 1
ATOM 570 C C . SER A 1 70 ? -4.171 9.130 19.207 1.00 90.19 70 SER A C 1
ATOM 572 O O . SER A 1 70 ? -3.062 9.180 18.675 1.00 90.19 70 SER A O 1
ATOM 574 N N . GLU A 1 71 ? -4.746 7.974 19.543 1.00 90.94 71 GLU A N 1
ATOM 575 C CA . GLU A 1 71 ? -4.073 6.675 19.447 1.00 90.94 71 GLU A CA 1
ATOM 576 C C . GLU A 1 71 ? -3.719 6.321 17.997 1.00 90.94 71 GLU A C 1
ATOM 578 O O . GLU A 1 71 ? -2.676 5.721 17.732 1.00 90.94 71 GLU A O 1
ATOM 583 N N . TYR A 1 72 ? -4.542 6.761 17.037 1.00 90.88 72 TYR A N 1
ATOM 584 C CA . TYR A 1 72 ? -4.257 6.587 15.616 1.00 90.88 72 TYR A CA 1
ATOM 585 C C . TYR A 1 72 ? -3.008 7.369 15.193 1.00 90.88 72 TYR A C 1
ATOM 587 O O . TYR A 1 72 ? -2.134 6.838 14.502 1.00 90.88 72 TYR A O 1
ATOM 595 N N . ASN A 1 73 ? -2.906 8.628 15.624 1.00 88.81 73 ASN A N 1
ATOM 596 C CA . ASN A 1 73 ? -1.771 9.489 15.297 1.00 88.81 73 ASN A CA 1
ATOM 597 C C . ASN A 1 73 ? -0.479 8.989 15.960 1.00 88.81 73 ASN A C 1
ATOM 599 O O . ASN A 1 73 ? 0.570 8.962 15.313 1.00 88.81 73 ASN A O 1
ATOM 603 N N . GLU A 1 74 ? -0.560 8.523 17.207 1.00 89.50 74 GLU A N 1
ATOM 604 C CA . GLU A 1 74 ? 0.562 7.916 17.929 1.00 89.50 74 GLU A CA 1
ATOM 605 C C . GLU A 1 74 ? 1.045 6.622 17.263 1.00 89.50 74 GLU A C 1
ATOM 607 O O . GLU A 1 74 ? 2.243 6.464 17.010 1.00 89.50 74 GLU A O 1
ATOM 612 N N . ALA A 1 75 ? 0.126 5.719 16.903 1.00 87.81 75 ALA A N 1
ATOM 613 C CA . ALA A 1 75 ? 0.459 4.480 16.205 1.00 87.81 75 ALA A CA 1
ATOM 614 C C . ALA A 1 75 ? 1.108 4.753 14.836 1.00 87.81 75 ALA A C 1
ATOM 616 O O . ALA A 1 75 ? 2.112 4.126 14.480 1.00 87.81 75 ALA A O 1
ATOM 617 N N . ARG A 1 76 ? 0.586 5.734 14.084 1.00 84.31 76 ARG A N 1
ATOM 618 C CA . ARG A 1 76 ? 1.144 6.142 12.785 1.00 84.31 76 ARG A CA 1
ATOM 619 C C . ARG A 1 76 ? 2.544 6.748 12.937 1.00 84.31 76 ARG A C 1
ATOM 621 O O . ARG A 1 76 ? 3.435 6.416 12.154 1.00 84.31 76 ARG A O 1
ATOM 628 N N . ALA A 1 77 ? 2.765 7.579 13.955 1.00 82.31 77 ALA A N 1
ATOM 629 C CA . ALA A 1 77 ? 4.077 8.152 14.253 1.00 82.31 77 ALA A CA 1
ATOM 630 C C . ALA A 1 77 ? 5.094 7.085 14.700 1.00 82.31 77 ALA A C 1
ATOM 632 O O . ALA A 1 77 ? 6.251 7.114 14.276 1.00 82.31 77 ALA A O 1
ATOM 633 N N . GLY A 1 78 ? 4.668 6.113 15.512 1.00 80.50 78 GLY A N 1
ATOM 634 C CA . GLY A 1 78 ? 5.502 4.989 15.944 1.00 80.50 78 GLY A CA 1
ATOM 635 C C . GLY A 1 78 ? 5.968 4.108 14.781 1.00 80.50 78 GLY A C 1
ATOM 636 O O . GLY A 1 78 ? 7.136 3.718 14.737 1.00 80.50 78 GLY A O 1
ATOM 637 N N . ASN A 1 79 ? 5.093 3.849 13.804 1.00 77.88 79 ASN A N 1
ATOM 638 C CA . ASN A 1 79 ? 5.456 3.097 12.600 1.00 77.88 79 ASN A CA 1
ATOM 639 C C . ASN A 1 79 ? 6.454 3.848 11.707 1.00 77.88 79 ASN A C 1
ATOM 641 O O . ASN A 1 79 ? 7.392 3.223 11.217 1.00 77.88 79 ASN A O 1
ATOM 645 N N . ARG A 1 80 ? 6.324 5.175 11.551 1.00 74.69 80 ARG A N 1
ATOM 646 C CA . ARG A 1 80 ? 7.311 5.987 10.805 1.00 74.69 80 ARG A CA 1
ATOM 647 C C . ARG A 1 80 ? 8.701 5.936 11.437 1.00 74.69 80 ARG A C 1
ATOM 649 O O . ARG A 1 80 ? 9.678 5.666 10.747 1.00 74.69 80 ARG A O 1
ATOM 656 N N . LYS A 1 81 ? 8.782 6.084 12.765 1.00 72.75 81 LYS A N 1
ATOM 657 C CA . LYS A 1 81 ? 10.058 5.985 13.496 1.00 72.75 81 LYS A CA 1
ATOM 658 C C . LYS A 1 81 ? 10.724 4.617 13.327 1.00 72.75 81 LYS A C 1
ATOM 660 O O . LYS A 1 81 ? 11.937 4.550 13.160 1.00 72.75 81 LYS A O 1
ATOM 665 N N . LYS A 1 82 ? 9.947 3.527 13.343 1.00 73.00 82 LYS A N 1
ATOM 666 C CA . LYS A 1 82 ? 10.469 2.169 13.100 1.00 73.00 82 LYS A CA 1
ATOM 667 C C . LYS A 1 82 ? 10.961 1.960 11.669 1.00 73.00 82 LYS A C 1
ATOM 669 O O . LYS A 1 82 ? 11.893 1.192 11.471 1.00 73.00 82 LYS A O 1
ATOM 674 N N . ALA A 1 83 ? 10.359 2.641 10.698 1.00 65.00 83 ALA A N 1
ATOM 675 C CA . ALA A 1 83 ? 10.774 2.590 9.300 1.00 65.00 83 ALA A CA 1
ATOM 676 C C . ALA A 1 83 ? 12.048 3.411 9.005 1.00 65.00 83 ALA A C 1
ATOM 678 O O . ALA A 1 83 ? 12.456 3.492 7.852 1.00 65.00 83 ALA A O 1
ATOM 679 N N . GLY A 1 84 ? 12.678 4.024 10.019 1.00 60.53 84 GLY A N 1
ATOM 680 C CA . GLY A 1 84 ? 13.853 4.882 9.830 1.00 60.53 84 GLY A CA 1
ATOM 681 C C . GLY A 1 84 ? 13.532 6.213 9.144 1.00 60.53 84 GLY A C 1
ATOM 682 O O . GLY A 1 84 ? 14.445 6.942 8.761 1.00 60.53 84 GLY A O 1
ATOM 683 N N . ASP A 1 85 ? 12.247 6.543 9.004 1.00 57.97 85 ASP A N 1
ATOM 684 C CA . ASP A 1 85 ? 11.794 7.766 8.362 1.00 57.97 85 ASP A CA 1
ATOM 685 C C . ASP A 1 85 ? 11.864 8.924 9.367 1.00 57.97 85 ASP A C 1
ATOM 687 O O . ASP A 1 85 ? 10.979 9.125 10.203 1.00 57.97 85 ASP A O 1
ATOM 691 N N . ASN A 1 86 ? 12.987 9.642 9.331 1.00 50.94 86 ASN A N 1
ATOM 692 C CA . ASN A 1 86 ? 13.277 10.779 10.203 1.00 50.94 86 ASN A CA 1
ATOM 693 C C . ASN A 1 86 ? 12.863 12.121 9.571 1.00 50.94 86 ASN A C 1
ATOM 695 O O . ASN A 1 86 ? 13.313 13.183 10.012 1.00 50.94 86 ASN A O 1
ATOM 699 N N . SER A 1 87 ? 12.029 12.091 8.528 1.00 47.91 87 SER A N 1
ATOM 700 C CA . SER A 1 87 ? 11.547 13.299 7.871 1.00 47.91 87 SER A CA 1
ATOM 701 C C . SER A 1 87 ? 10.515 14.015 8.758 1.00 47.91 87 SER A C 1
ATOM 703 O O . SER A 1 87 ? 9.329 13.693 8.824 1.00 47.91 87 SER A O 1
ATOM 705 N N . LYS A 1 88 ? 10.995 15.027 9.491 1.00 46.16 88 LYS A N 1
ATOM 706 C CA . LYS A 1 88 ? 10.172 16.173 9.886 1.00 46.16 88 LYS A CA 1
ATOM 707 C C . LYS A 1 88 ? 9.920 16.982 8.615 1.00 46.16 88 LYS A C 1
ATOM 709 O O . LYS A 1 88 ? 10.676 17.905 8.340 1.00 46.16 88 LYS A O 1
ATOM 714 N N . ASP A 1 89 ? 8.924 16.595 7.828 1.00 38.00 89 ASP A N 1
ATOM 715 C CA . ASP A 1 89 ? 8.428 17.456 6.760 1.00 38.00 89 ASP A CA 1
ATOM 716 C C . ASP A 1 89 ? 6.952 17.777 6.983 1.00 38.00 89 ASP A C 1
ATOM 718 O O . ASP A 1 89 ? 6.083 16.902 7.085 1.00 38.00 89 ASP A O 1
ATOM 722 N N . ASP A 1 90 ? 6.727 19.074 7.141 1.00 38.12 90 ASP A N 1
ATOM 723 C CA . ASP A 1 90 ? 5.455 19.725 7.362 1.00 38.12 90 ASP A CA 1
ATOM 724 C C . ASP A 1 90 ? 4.606 19.671 6.083 1.00 38.12 90 ASP A C 1
ATOM 726 O O . ASP A 1 90 ? 4.992 20.131 5.014 1.00 38.12 90 ASP A O 1
ATOM 730 N N . GLY A 1 91 ? 3.382 19.162 6.211 1.00 39.59 91 GLY A N 1
ATOM 731 C CA . GLY A 1 91 ? 2.200 19.720 5.542 1.00 39.59 91 GLY A CA 1
ATOM 732 C C . GLY A 1 91 ? 2.025 19.632 4.015 1.00 39.59 91 GLY A C 1
ATOM 733 O O . GLY A 1 91 ? 0.889 19.817 3.580 1.00 39.59 91 GLY A O 1
ATOM 734 N N . ALA A 1 92 ? 3.032 19.337 3.186 1.00 34.03 92 ALA A N 1
ATOM 735 C CA . ALA A 1 92 ? 2.906 19.569 1.734 1.00 34.03 92 ALA A CA 1
ATOM 736 C C . ALA A 1 92 ? 2.894 18.320 0.829 1.00 34.03 92 ALA A C 1
ATOM 738 O O . ALA A 1 92 ? 2.335 18.388 -0.265 1.00 34.03 92 ALA A O 1
ATOM 739 N N . VAL A 1 93 ? 3.412 17.164 1.267 1.00 36.72 93 VAL A N 1
ATOM 740 C CA . VAL A 1 93 ? 3.503 15.953 0.408 1.00 36.72 93 VAL A CA 1
ATOM 741 C C . VAL A 1 93 ? 2.420 14.900 0.719 1.00 36.72 93 VAL A C 1
ATOM 743 O O . VAL A 1 93 ? 2.165 13.990 -0.064 1.00 36.72 93 VAL A O 1
ATOM 746 N N . ALA A 1 94 ? 1.663 15.062 1.809 1.00 38.31 94 ALA A N 1
ATOM 747 C CA . ALA A 1 94 ? 0.627 14.113 2.247 1.00 38.31 94 ALA A CA 1
ATOM 748 C C . ALA A 1 94 ? -0.724 14.226 1.498 1.00 38.31 94 ALA A C 1
ATOM 750 O O . ALA A 1 94 ? -1.763 13.849 2.039 1.00 38.31 94 ALA A O 1
ATOM 751 N N . LYS A 1 95 ? -0.725 14.767 0.273 1.00 40.19 95 LYS A N 1
ATOM 752 C CA . LYS A 1 95 ? -1.881 14.747 -0.646 1.00 40.19 95 LYS A CA 1
ATOM 753 C C . LYS A 1 95 ? -1.756 13.686 -1.742 1.00 40.19 95 LYS A C 1
ATOM 755 O O . LYS A 1 95 ? -2.598 13.646 -2.631 1.00 40.19 95 LYS A O 1
ATOM 760 N N . GLN A 1 96 ? -0.720 12.850 -1.708 1.00 41.66 96 GLN A N 1
ATOM 761 C CA . GLN A 1 96 ? -0.654 11.681 -2.578 1.00 41.66 96 GLN A CA 1
ATOM 762 C C . GLN A 1 96 ? -1.566 10.606 -1.990 1.00 41.66 96 GLN A C 1
ATOM 764 O O . GLN A 1 96 ? -1.335 10.155 -0.871 1.00 41.66 96 GLN A O 1
ATOM 769 N N . ASP A 1 97 ? -2.652 10.334 -2.718 1.00 51.09 97 ASP A N 1
ATOM 770 C CA . ASP A 1 97 ? -3.747 9.405 -2.438 1.00 51.09 97 ASP A CA 1
ATOM 771 C C . ASP A 1 97 ? -3.557 8.544 -1.183 1.00 51.09 97 ASP A C 1
ATOM 773 O O . ASP A 1 97 ? -3.065 7.417 -1.246 1.00 51.09 97 ASP A O 1
ATOM 777 N N . GLU A 1 98 ? -4.032 9.043 -0.029 1.00 61.19 98 GLU A N 1
ATOM 778 C CA . GLU A 1 98 ? -4.124 8.218 1.187 1.00 61.19 98 GLU A CA 1
ATOM 779 C C . GLU A 1 98 ? -4.986 6.963 0.932 1.00 61.19 98 GLU A C 1
ATOM 781 O O . GLU A 1 98 ? -4.887 5.993 1.671 1.00 61.19 98 GLU A O 1
ATOM 786 N N . ALA A 1 99 ? -5.797 6.955 -0.133 1.00 66.12 99 ALA A N 1
ATOM 787 C CA . ALA A 1 99 ? -6.603 5.823 -0.577 1.00 66.12 99 ALA A CA 1
ATOM 788 C C . ALA A 1 99 ? -5.799 4.623 -1.117 1.00 66.12 99 ALA A C 1
ATOM 790 O O . ALA A 1 99 ? -6.362 3.531 -1.206 1.00 66.12 99 ALA A O 1
ATOM 791 N N . GLN A 1 100 ? -4.531 4.805 -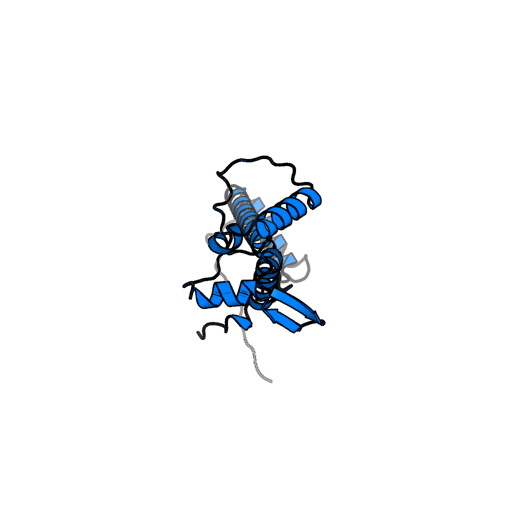1.496 1.00 77.69 100 GLN A N 1
ATOM 792 C CA . GLN A 1 100 ? -3.686 3.728 -2.017 1.00 77.69 100 GLN A CA 1
ATOM 793 C C . GLN A 1 100 ? -2.876 3.086 -0.897 1.00 77.69 100 GLN A C 1
ATOM 795 O O . GLN A 1 100 ? -2.339 3.771 -0.023 1.00 77.69 100 GLN A O 1
ATOM 800 N N . THR A 1 101 ? -2.765 1.758 -0.929 1.00 82.75 101 THR A N 1
ATOM 801 C CA . THR A 1 101 ? -1.873 1.069 0.007 1.00 82.75 101 THR A CA 1
ATOM 802 C C . THR A 1 101 ? -0.410 1.335 -0.368 1.00 82.75 101 THR A C 1
ATOM 804 O O . THR A 1 101 ? -0.115 1.619 -1.531 1.00 82.75 101 THR A O 1
ATOM 807 N N . PRO A 1 102 ? 0.538 1.216 0.574 1.00 79.75 102 PRO A N 1
ATOM 808 C CA . PRO A 1 102 ? 1.961 1.364 0.273 1.00 79.75 102 PRO A CA 1
ATOM 809 C C . PRO A 1 102 ? 2.458 0.445 -0.852 1.00 79.75 102 PRO A C 1
ATOM 811 O O . PRO A 1 102 ? 3.261 0.869 -1.678 1.00 79.75 102 PRO A O 1
ATOM 814 N N . GLU A 1 103 ? 1.970 -0.795 -0.924 1.00 79.50 103 GLU A N 1
ATOM 815 C CA . GLU A 1 103 ? 2.316 -1.732 -1.999 1.00 79.50 103 GLU A CA 1
ATOM 816 C C . GLU A 1 103 ? 1.827 -1.222 -3.360 1.00 79.50 103 GLU A C 1
ATOM 818 O O . GLU A 1 103 ? 2.598 -1.217 -4.318 1.00 79.50 103 GLU A O 1
ATOM 823 N N . GLU A 1 104 ? 0.590 -0.712 -3.428 1.00 81.88 104 GLU A N 1
ATOM 824 C CA . GLU A 1 104 ? 0.049 -0.089 -4.642 1.00 81.88 104 GLU A CA 1
ATOM 825 C C . GLU A 1 104 ? 0.881 1.138 -5.056 1.00 81.88 104 GLU A C 1
ATOM 827 O O . GLU A 1 104 ? 1.170 1.321 -6.237 1.00 81.88 104 GLU A O 1
ATOM 832 N N . GLN A 1 105 ? 1.321 1.961 -4.097 1.00 84.00 105 GLN A N 1
ATOM 833 C CA . GLN A 1 105 ? 2.152 3.140 -4.373 1.00 84.00 105 GLN A CA 1
ATOM 834 C C . GLN A 1 105 ? 3.520 2.765 -4.960 1.00 84.00 105 GLN A C 1
ATOM 836 O O . GLN A 1 105 ? 3.954 3.364 -5.947 1.00 84.00 105 GLN A O 1
ATOM 841 N N . ILE A 1 106 ? 4.196 1.766 -4.383 1.00 84.12 106 ILE A N 1
ATOM 842 C CA . ILE A 1 106 ? 5.489 1.272 -4.885 1.00 84.12 106 ILE A CA 1
ATOM 843 C C . ILE A 1 106 ? 5.336 0.729 -6.304 1.00 84.12 106 ILE A C 1
ATOM 845 O O . ILE A 1 106 ? 6.181 0.960 -7.168 1.00 84.12 106 ILE A O 1
ATOM 849 N N . GLU A 1 107 ? 4.249 0.019 -6.558 1.00 82.50 107 GLU A N 1
ATOM 850 C CA . GLU A 1 107 ? 3.998 -0.617 -7.839 1.00 82.50 107 GLU A CA 1
ATOM 851 C C . GLU A 1 107 ? 3.659 0.384 -8.943 1.00 82.50 107 GLU A C 1
ATOM 853 O O . GLU A 1 107 ? 4.199 0.301 -10.049 1.00 82.50 107 GLU A O 1
ATOM 858 N N . LEU A 1 108 ? 2.849 1.395 -8.630 1.00 84.62 108 LEU A N 1
ATOM 859 C CA . LEU A 1 108 ? 2.606 2.516 -9.534 1.00 84.62 108 LEU A CA 1
ATOM 860 C C . LEU A 1 108 ? 3.900 3.276 -9.831 1.00 84.62 108 LEU A C 1
ATOM 862 O O . LEU A 1 108 ? 4.179 3.583 -10.992 1.00 84.62 108 LEU A O 1
ATOM 866 N N . ALA A 1 109 ? 4.724 3.535 -8.812 1.00 84.06 109 ALA A N 1
ATOM 867 C CA . ALA A 1 109 ? 6.028 4.159 -9.003 1.00 84.06 109 ALA A CA 1
ATOM 868 C C . ALA A 1 109 ? 6.927 3.308 -9.916 1.00 84.06 109 ALA A C 1
ATOM 870 O O . ALA A 1 109 ? 7.546 3.836 -10.843 1.00 84.06 109 ALA A O 1
ATOM 871 N N . TYR A 1 110 ? 6.946 1.988 -9.717 1.00 85.81 110 TYR A N 1
ATOM 872 C CA . TYR A 1 110 ? 7.681 1.057 -10.568 1.00 85.81 110 TYR A CA 1
ATOM 873 C C . TYR A 1 110 ? 7.198 1.098 -12.024 1.00 85.81 110 TYR A C 1
ATOM 875 O O . TYR A 1 110 ? 8.016 1.196 -12.943 1.00 85.81 110 TYR A O 1
ATOM 883 N N . GLU A 1 111 ? 5.884 1.085 -12.262 1.00 86.88 111 GLU A N 1
ATOM 884 C CA . GLU A 1 111 ? 5.337 1.209 -13.613 1.00 86.88 111 GLU A CA 1
ATOM 885 C C . GLU A 1 111 ? 5.730 2.523 -14.287 1.00 86.88 111 GLU A C 1
ATOM 887 O O . GLU A 1 111 ? 6.066 2.528 -15.475 1.00 86.88 111 GLU A O 1
ATOM 892 N N . VAL A 1 112 ? 5.689 3.635 -13.550 1.00 87.88 112 VAL A N 1
ATOM 893 C CA . VAL A 1 112 ? 6.084 4.952 -14.059 1.00 87.88 112 VAL A CA 1
ATOM 894 C C . VAL A 1 112 ? 7.554 4.941 -14.466 1.00 87.88 112 VAL A C 1
ATOM 896 O O . VAL A 1 112 ? 7.879 5.331 -15.590 1.00 87.88 112 VAL A O 1
ATOM 899 N N . VAL A 1 113 ? 8.435 4.437 -13.599 1.00 90.19 113 VAL A N 1
ATOM 900 C CA . VAL A 1 113 ? 9.871 4.315 -13.889 1.00 90.19 113 VAL A CA 1
ATOM 901 C C . VAL A 1 113 ? 10.101 3.436 -15.118 1.00 90.19 113 VAL A C 1
ATOM 903 O O . VAL A 1 113 ? 10.808 3.842 -16.039 1.00 90.19 113 VAL A O 1
ATOM 906 N N . ARG A 1 114 ? 9.444 2.273 -15.200 1.00 90.31 114 ARG A N 1
ATOM 907 C CA . ARG A 1 114 ? 9.556 1.359 -16.345 1.00 90.31 114 ARG A CA 1
ATOM 908 C C . ARG A 1 114 ? 9.082 2.000 -17.652 1.00 90.31 114 ARG A C 1
ATOM 910 O O . ARG A 1 114 ? 9.750 1.861 -18.676 1.00 90.31 114 ARG A O 1
ATOM 917 N N . LYS A 1 115 ? 7.943 2.702 -17.638 1.00 91.19 115 LYS A N 1
ATOM 918 C CA . LYS A 1 115 ? 7.398 3.407 -18.814 1.00 91.19 115 LYS A CA 1
ATOM 919 C C . LYS A 1 115 ? 8.327 4.530 -19.271 1.00 91.19 115 LYS A C 1
ATOM 921 O O . LYS A 1 115 ? 8.529 4.699 -20.472 1.00 91.19 115 LYS A O 1
ATOM 926 N N . ASN A 1 116 ? 8.906 5.273 -18.331 1.00 91.75 116 ASN A N 1
ATOM 927 C CA . ASN A 1 116 ? 9.867 6.329 -18.638 1.00 91.75 116 ASN A CA 1
ATOM 928 C C . ASN A 1 116 ? 11.144 5.759 -19.257 1.00 91.75 116 ASN A C 1
ATOM 930 O O . ASN A 1 116 ? 11.558 6.239 -20.309 1.00 91.75 116 ASN A O 1
ATOM 934 N N . LEU A 1 117 ? 11.690 4.686 -18.682 1.00 91.50 117 LEU A N 1
ATOM 935 C CA . LEU A 1 117 ? 12.856 3.999 -19.230 1.00 91.50 117 LEU A CA 1
ATOM 936 C C . LEU A 1 117 ? 12.591 3.476 -20.649 1.00 91.50 117 LEU A C 1
ATOM 938 O O . LEU A 1 117 ? 13.387 3.700 -21.554 1.00 91.50 117 LEU A O 1
ATOM 942 N N . ALA A 1 118 ? 11.445 2.828 -20.879 1.00 90.94 118 ALA A N 1
ATOM 943 C CA . ALA A 1 118 ? 11.073 2.350 -22.210 1.00 90.94 118 ALA A CA 1
ATOM 944 C C . ALA A 1 118 ? 10.972 3.498 -23.229 1.00 90.94 118 ALA A C 1
ATOM 946 O O . ALA A 1 118 ? 11.428 3.365 -24.364 1.00 90.94 118 ALA A O 1
ATOM 947 N N . ARG A 1 119 ? 10.407 4.644 -22.826 1.00 92.44 119 ARG A N 1
ATOM 948 C CA . ARG A 1 119 ? 10.338 5.842 -23.672 1.00 92.44 119 ARG A CA 1
ATOM 949 C C . ARG A 1 119 ? 11.731 6.369 -24.009 1.00 92.44 119 ARG A C 1
ATOM 951 O O . ARG A 1 119 ? 11.977 6.703 -25.164 1.00 92.44 119 ARG A O 1
ATOM 958 N N . GLU A 1 120 ? 12.621 6.444 -23.027 1.00 91.06 120 GLU A N 1
ATOM 959 C CA . GLU A 1 120 ? 13.994 6.914 -23.217 1.00 91.06 120 GLU A CA 1
ATOM 960 C C . GLU A 1 120 ? 14.766 6.015 -24.189 1.00 91.06 120 GLU A C 1
ATOM 962 O O . GLU A 1 120 ? 15.344 6.512 -25.155 1.00 91.06 120 GLU A O 1
ATOM 967 N N . LEU A 1 121 ? 14.676 4.694 -24.012 1.00 89.69 121 LEU A N 1
ATOM 968 C CA . LEU A 1 121 ? 15.282 3.724 -24.926 1.00 89.69 121 LEU A CA 1
ATOM 969 C C . LEU A 1 121 ? 14.745 3.870 -26.355 1.00 89.69 121 LEU A C 1
ATOM 971 O O . LEU A 1 121 ? 15.520 3.846 -27.309 1.00 89.69 121 LEU A O 1
ATOM 975 N N . LEU A 1 122 ? 13.434 4.071 -26.524 1.00 88.75 122 LEU A N 1
ATOM 976 C CA . LEU A 1 122 ? 12.839 4.303 -27.844 1.00 88.75 122 LEU A CA 1
ATOM 977 C C . LEU A 1 122 ? 13.333 5.600 -28.490 1.00 88.75 122 LEU A C 1
ATOM 979 O O . LEU A 1 122 ? 13.531 5.634 -29.702 1.00 88.75 122 LEU A O 1
ATOM 983 N N . LEU A 1 123 ? 13.520 6.667 -27.711 1.00 90.81 123 LEU A N 1
ATOM 984 C CA . LEU A 1 123 ? 14.060 7.928 -28.221 1.00 90.81 123 LEU A CA 1
ATOM 985 C C . LEU A 1 123 ? 15.513 7.765 -28.671 1.00 90.81 123 LEU A C 1
ATOM 987 O O . LEU A 1 123 ? 15.837 8.161 -29.788 1.00 90.81 123 LEU A O 1
ATOM 991 N N . GLN A 1 124 ? 16.348 7.120 -27.853 1.00 88.25 124 GLN A N 1
ATOM 992 C CA . GLN A 1 124 ? 17.743 6.833 -28.197 1.00 88.25 124 GLN A CA 1
ATOM 993 C C . GLN A 1 124 ? 17.854 5.961 -29.451 1.00 88.25 124 GLN A C 1
ATOM 995 O O . GLN A 1 124 ? 18.680 6.221 -30.325 1.00 88.25 124 GLN A O 1
ATOM 1000 N N . LEU A 1 125 ? 16.986 4.955 -29.568 1.00 87.75 125 LEU A N 1
ATOM 1001 C CA . LEU A 1 125 ? 16.948 4.059 -30.716 1.00 87.75 125 LEU A CA 1
ATOM 1002 C C . LEU A 1 125 ? 16.520 4.787 -32.003 1.00 87.75 125 LEU A C 1
ATOM 1004 O O . LEU A 1 125 ? 17.078 4.527 -33.064 1.00 87.75 125 LEU A O 1
ATOM 1008 N N . LYS A 1 126 ? 15.580 5.738 -31.912 1.00 83.44 126 LYS A N 1
ATOM 1009 C CA . LYS A 1 126 ? 15.158 6.582 -33.045 1.00 83.44 126 LYS A CA 1
ATOM 1010 C C . LYS A 1 126 ? 16.223 7.583 -33.487 1.00 83.44 126 LYS A C 1
ATOM 1012 O O . LYS A 1 126 ? 16.240 7.960 -34.652 1.00 83.44 126 LYS A O 1
ATOM 1017 N N . SER A 1 127 ? 17.068 8.043 -32.566 1.00 86.00 127 SER A N 1
ATOM 1018 C CA . SER A 1 127 ? 18.175 8.955 -32.873 1.00 86.00 127 SER A CA 1
ATOM 1019 C C . SER A 1 127 ? 19.450 8.237 -33.323 1.00 86.00 127 SER A C 1
ATOM 1021 O O . SER A 1 127 ? 20.417 8.896 -33.699 1.00 86.00 127 SER A O 1
ATOM 1023 N N . ALA A 1 128 ? 19.487 6.906 -33.243 1.00 86.44 128 ALA A N 1
ATOM 1024 C CA . ALA A 1 128 ? 20.634 6.114 -33.658 1.00 86.44 128 ALA A CA 1
ATOM 1025 C C . ALA A 1 128 ? 20.705 5.969 -35.188 1.00 86.44 128 ALA A C 1
ATOM 1027 O O . ALA A 1 128 ? 19.761 6.279 -35.914 1.00 86.44 128 ALA A O 1
ATOM 1028 N N . SER A 1 129 ? 21.842 5.484 -35.693 1.00 89.88 129 SER A N 1
ATOM 1029 C CA . SER A 1 129 ? 21.997 5.232 -37.126 1.00 89.88 129 SER A CA 1
ATOM 1030 C C . SER A 1 129 ? 21.105 4.068 -37.594 1.00 89.88 129 SER A C 1
ATOM 1032 O O . SER A 1 129 ? 20.885 3.127 -36.823 1.00 89.88 129 SER A O 1
ATOM 1034 N N . PRO A 1 130 ? 20.648 4.066 -38.863 1.00 86.62 130 PRO A N 1
ATOM 1035 C CA . PRO A 1 130 ? 19.849 2.968 -39.419 1.00 86.62 130 PRO A CA 1
ATOM 1036 C C . PRO A 1 130 ? 20.501 1.589 -39.233 1.00 86.62 130 PRO A C 1
ATOM 1038 O O . PRO A 1 130 ? 19.854 0.647 -38.786 1.00 86.62 130 PRO A O 1
ATOM 1041 N N . ALA A 1 131 ? 21.819 1.498 -39.443 1.00 84.31 131 ALA A N 1
ATOM 1042 C CA . ALA A 1 131 ? 22.575 0.259 -39.253 1.00 84.31 131 ALA A CA 1
ATOM 1043 C C . ALA A 1 131 ? 22.581 -0.237 -37.791 1.00 84.31 131 ALA A C 1
ATOM 1045 O O . ALA A 1 131 ? 22.563 -1.441 -37.533 1.00 84.31 131 ALA A O 1
ATOM 1046 N N . PHE A 1 132 ? 22.604 0.673 -36.809 1.00 84.44 132 PHE A N 1
ATOM 1047 C CA . PHE A 1 132 ? 22.504 0.298 -35.396 1.00 84.44 132 PHE A CA 1
ATOM 1048 C C . PHE A 1 132 ? 21.084 -0.159 -35.041 1.00 84.44 132 PHE A C 1
ATOM 1050 O O . PHE A 1 132 ? 20.922 -1.141 -34.318 1.00 84.44 132 PHE A O 1
ATOM 1057 N N . PHE A 1 133 ? 20.065 0.516 -35.579 1.00 85.56 133 PHE A N 1
ATOM 1058 C CA . PHE A 1 133 ? 18.663 0.150 -35.392 1.00 85.56 133 PHE A CA 1
ATOM 1059 C C . PHE A 1 133 ? 18.373 -1.276 -35.868 1.00 85.56 133 PHE A C 1
ATOM 1061 O O . PHE A 1 133 ? 17.840 -2.081 -35.105 1.00 85.56 133 PHE A O 1
ATOM 1068 N N . GLU A 1 134 ? 18.780 -1.611 -37.093 1.00 83.62 134 GLU A N 1
ATOM 1069 C CA . GLU A 1 134 ? 18.604 -2.948 -37.671 1.00 83.62 134 GLU A CA 1
ATOM 1070 C C . GLU A 1 134 ? 19.251 -4.028 -36.804 1.00 83.62 134 GLU A C 1
ATOM 1072 O O . GLU A 1 134 ? 18.611 -5.028 -36.475 1.00 83.62 134 GLU A O 1
ATOM 1077 N N . LYS A 1 135 ? 20.488 -3.791 -36.347 1.00 86.38 135 LYS A N 1
ATOM 1078 C CA . LYS A 1 135 ? 21.191 -4.717 -35.453 1.00 86.38 135 LYS A CA 1
ATOM 1079 C C . LYS A 1 135 ? 20.403 -4.974 -34.166 1.00 86.38 135 LYS A C 1
ATOM 1081 O O . LYS A 1 135 ? 20.267 -6.127 -33.759 1.00 86.38 135 LYS A O 1
ATOM 1086 N N . VAL A 1 136 ? 19.874 -3.921 -33.539 1.00 86.88 136 VAL A N 1
ATOM 1087 C CA . VAL A 1 136 ? 19.077 -4.034 -32.307 1.00 86.88 136 VAL A CA 1
ATOM 1088 C C . VAL A 1 136 ? 17.774 -4.792 -32.561 1.00 86.88 136 VAL A C 1
ATOM 1090 O O . VAL A 1 136 ? 17.431 -5.677 -31.781 1.00 86.88 136 VAL A O 1
ATOM 1093 N N . VAL A 1 137 ? 17.060 -4.497 -33.651 1.00 84.81 137 VAL A N 1
ATOM 1094 C CA . VAL A 1 137 ? 15.805 -5.185 -34.001 1.00 84.81 137 VAL A CA 1
ATOM 1095 C C . VAL A 1 137 ? 16.036 -6.680 -34.210 1.00 84.81 137 VAL A C 1
ATOM 1097 O O . VAL A 1 137 ? 15.304 -7.497 -33.651 1.00 84.81 137 VAL A O 1
ATOM 1100 N N . VAL A 1 138 ? 17.078 -7.047 -34.957 1.00 84.56 138 VAL A N 1
ATOM 1101 C CA . VAL A 1 138 ? 17.431 -8.450 -35.213 1.00 84.56 138 VAL A CA 1
ATOM 1102 C C . VAL A 1 138 ? 17.791 -9.163 -33.912 1.00 84.56 138 VAL A C 1
ATOM 1104 O O . VAL A 1 138 ? 17.293 -10.257 -33.651 1.00 84.56 138 VAL A O 1
ATOM 1107 N N . GLU A 1 139 ? 18.601 -8.538 -33.054 1.00 84.62 139 GLU A N 1
ATOM 1108 C CA . GLU A 1 139 ? 18.989 -9.127 -31.770 1.00 84.62 139 GLU A CA 1
ATOM 1109 C C . GLU A 1 139 ? 17.780 -9.341 -30.843 1.00 84.62 139 GLU A C 1
ATOM 1111 O O . GLU A 1 139 ? 17.679 -10.376 -30.179 1.00 84.62 139 GLU A O 1
ATOM 1116 N N . VAL A 1 140 ? 16.834 -8.397 -30.830 1.00 86.19 140 VAL A N 1
ATOM 1117 C CA . VAL A 1 140 ? 15.587 -8.509 -30.063 1.00 86.19 140 VAL A CA 1
ATOM 1118 C C . VAL A 1 140 ? 14.704 -9.631 -30.611 1.00 86.19 140 VAL A C 1
ATOM 1120 O O . VAL A 1 140 ? 14.248 -10.461 -29.828 1.00 86.19 140 VAL A O 1
ATOM 1123 N N . LEU A 1 141 ? 14.498 -9.716 -31.929 1.00 82.38 141 LEU A N 1
ATOM 1124 C CA . LEU A 1 141 ? 13.682 -10.768 -32.550 1.00 82.38 141 LEU A CA 1
ATOM 1125 C C . LEU A 1 141 ? 14.249 -12.169 -32.293 1.00 82.38 141 LEU A C 1
ATOM 1127 O O . LEU A 1 141 ? 13.495 -13.082 -31.950 1.00 82.38 141 LEU A O 1
ATOM 1131 N N . VAL A 1 142 ? 15.572 -12.331 -32.384 1.00 83.25 142 VAL A N 1
ATOM 1132 C CA . VAL A 1 142 ? 16.251 -13.593 -32.052 1.00 83.25 142 VAL A CA 1
ATOM 1133 C C . VAL A 1 142 ? 16.064 -13.932 -30.571 1.00 83.25 142 VAL A C 1
ATOM 1135 O O . VAL A 1 142 ? 15.670 -15.051 -30.248 1.00 83.25 142 VAL A O 1
ATOM 1138 N N . LYS A 1 143 ? 16.266 -12.971 -29.658 1.00 82.94 143 LYS A N 1
ATOM 1139 C CA . LYS A 1 143 ? 16.058 -13.181 -28.211 1.00 82.94 143 LYS A CA 1
ATOM 1140 C C . LYS A 1 143 ? 14.598 -13.452 -27.838 1.00 82.94 143 LYS A C 1
ATOM 1142 O O . LYS A 1 143 ? 14.349 -14.135 -26.849 1.00 82.94 143 LYS A O 1
ATOM 1147 N N . MET A 1 144 ? 13.643 -12.951 -28.619 1.00 78.69 144 MET A N 1
ATOM 1148 C CA . MET A 1 144 ? 12.212 -13.237 -28.471 1.00 78.69 144 MET A CA 1
ATOM 1149 C C . MET A 1 144 ? 11.787 -14.566 -29.119 1.00 78.69 144 MET A C 1
ATOM 1151 O O . MET A 1 144 ? 10.619 -14.932 -29.027 1.00 78.69 144 MET A O 1
ATOM 1155 N N . GLY A 1 145 ? 12.718 -15.298 -29.742 1.00 76.19 145 GLY A N 1
ATOM 1156 C CA . GLY A 1 145 ? 12.470 -16.624 -30.310 1.00 76.19 145 GLY A CA 1
ATOM 1157 C C . GLY A 1 145 ? 11.869 -16.617 -31.718 1.00 76.19 145 GLY A C 1
ATOM 1158 O O . GLY A 1 145 ? 11.438 -17.663 -32.189 1.00 76.19 145 GLY A O 1
ATOM 1159 N N . TYR A 1 146 ? 11.852 -15.467 -32.400 1.00 65.56 146 TYR A N 1
ATOM 1160 C CA . TYR A 1 146 ? 11.353 -15.341 -33.777 1.00 65.56 146 TYR A CA 1
ATOM 1161 C C . TYR A 1 146 ? 12.416 -15.631 -34.844 1.00 65.56 146 TYR A C 1
ATOM 1163 O O . TYR A 1 146 ? 12.099 -15.687 -36.028 1.00 65.56 146 TYR A O 1
ATOM 1171 N N . GLY A 1 147 ? 13.673 -15.822 -34.441 1.00 59.16 147 GLY A N 1
ATOM 1172 C CA . GLY A 1 147 ? 14.757 -16.233 -35.325 1.00 59.16 147 GLY A CA 1
ATOM 1173 C C . GLY A 1 147 ? 15.181 -17.657 -35.005 1.00 59.16 147 GLY A C 1
ATOM 1174 O O . GLY A 1 147 ? 15.594 -17.935 -33.880 1.00 59.16 147 GLY A O 1
ATOM 1175 N N . GLY A 1 148 ? 15.129 -18.551 -35.993 1.00 63.34 148 GLY A N 1
ATOM 1176 C CA . GLY A 1 148 ? 15.903 -19.792 -35.954 1.00 63.34 148 GLY A CA 1
ATOM 1177 C C . GLY A 1 148 ? 17.407 -19.526 -35.754 1.00 63.34 148 GLY A C 1
ATOM 1178 O O . GLY A 1 148 ? 17.842 -18.390 -35.560 1.00 63.34 148 GLY A O 1
ATOM 1179 N N . THR A 1 149 ? 18.225 -20.584 -35.778 1.00 49.78 149 THR A N 1
ATOM 1180 C CA . THR A 1 149 ? 19.674 -20.525 -35.502 1.00 49.78 149 THR A CA 1
ATOM 1181 C C . THR A 1 149 ? 20.365 -19.314 -36.137 1.00 49.78 149 THR A C 1
ATOM 1183 O O . THR A 1 149 ? 20.166 -19.054 -37.319 1.00 49.78 149 THR A O 1
ATOM 1186 N N . LEU A 1 150 ? 21.226 -18.637 -35.358 1.00 49.34 150 LEU A N 1
ATOM 1187 C CA . LEU A 1 150 ? 21.972 -17.390 -35.640 1.00 49.34 150 LEU A CA 1
ATOM 1188 C C . LEU A 1 150 ? 22.545 -17.214 -37.070 1.00 49.34 150 LEU A C 1
ATOM 1190 O O . LEU A 1 150 ? 22.899 -16.101 -37.448 1.00 49.34 150 LEU A O 1
ATOM 1194 N N . LYS A 1 151 ? 22.671 -18.298 -37.842 1.00 48.62 151 LYS A N 1
ATOM 1195 C CA . LYS A 1 151 ? 23.128 -18.317 -39.235 1.00 48.62 151 LYS A CA 1
ATOM 1196 C C . LYS A 1 151 ? 22.085 -17.822 -40.248 1.00 48.62 151 LYS A C 1
ATOM 1198 O O . LYS A 1 151 ? 22.494 -17.172 -41.199 1.00 48.62 151 LYS A O 1
ATOM 1203 N N . ASP A 1 152 ? 20.786 -18.048 -40.039 1.00 50.50 152 ASP A N 1
ATOM 1204 C CA . ASP A 1 152 ? 19.757 -17.676 -41.033 1.00 50.50 152 ASP A CA 1
ATOM 1205 C C . ASP A 1 152 ? 19.372 -16.189 -40.975 1.00 50.50 152 ASP A C 1
ATOM 1207 O O . ASP A 1 152 ? 19.153 -15.557 -42.005 1.00 50.50 152 ASP A O 1
ATOM 1211 N N . ALA A 1 153 ? 19.342 -15.585 -39.782 1.00 46.97 153 ALA A N 1
ATOM 1212 C CA . ALA A 1 153 ? 18.947 -14.180 -39.623 1.00 46.97 153 ALA A CA 1
ATOM 1213 C C . ALA A 1 153 ? 20.027 -13.186 -40.097 1.00 46.97 153 ALA A C 1
ATOM 1215 O O . ALA A 1 153 ? 19.710 -12.089 -40.551 1.00 46.97 153 ALA A O 1
ATOM 1216 N N . GLY A 1 154 ? 21.307 -13.566 -40.007 1.00 46.97 154 GLY A N 1
ATOM 1217 C CA . GLY A 1 154 ? 22.431 -12.718 -40.418 1.00 46.97 154 GLY A CA 1
ATOM 1218 C C . GLY A 1 154 ? 22.686 -12.691 -41.927 1.00 46.97 154 GLY A C 1
ATOM 1219 O O . GLY A 1 154 ? 23.406 -11.817 -42.397 1.00 46.97 154 GLY A O 1
ATOM 1220 N N . GLN A 1 155 ? 22.111 -13.625 -42.692 1.00 46.41 155 GLN A N 1
ATOM 1221 C CA . GLN A 1 155 ? 22.404 -13.783 -44.121 1.00 46.41 155 GLN A CA 1
ATOM 1222 C C . GLN A 1 155 ? 21.439 -13.008 -45.036 1.00 46.41 155 GLN A C 1
ATOM 1224 O O . GLN A 1 155 ? 21.735 -12.822 -46.213 1.00 46.41 155 GLN A O 1
ATOM 1229 N N . ALA A 1 156 ? 20.327 -12.495 -44.497 1.00 45.84 156 ALA A N 1
ATOM 1230 C CA . ALA A 1 156 ? 19.364 -11.667 -45.231 1.00 45.84 156 ALA A CA 1
ATOM 1231 C C . ALA A 1 156 ? 19.730 -10.167 -45.276 1.00 45.84 156 ALA A C 1
ATOM 1233 O O . ALA A 1 156 ? 19.104 -9.403 -46.003 1.00 45.84 156 ALA A O 1
ATOM 1234 N N . ILE A 1 157 ? 20.744 -9.734 -44.519 1.00 46.81 157 ILE A N 1
ATOM 1235 C CA . ILE A 1 157 ? 21.129 -8.320 -44.379 1.00 46.81 157 ILE A CA 1
ATOM 1236 C C . ILE A 1 157 ? 22.452 -8.110 -45.113 1.00 46.81 157 ILE A C 1
ATOM 1238 O O . ILE A 1 157 ? 23.519 -7.977 -44.520 1.00 46.81 157 ILE A O 1
ATOM 1242 N N . GLY A 1 158 ? 22.403 -8.190 -46.437 1.00 42.00 158 GLY A N 1
ATOM 1243 C CA . GLY A 1 158 ? 23.609 -8.133 -47.255 1.00 42.00 158 GLY A CA 1
ATOM 1244 C C . GLY A 1 158 ? 23.306 -8.059 -48.739 1.00 42.00 158 GLY A C 1
ATOM 1245 O O . GLY A 1 158 ? 23.735 -8.924 -49.494 1.00 42.00 158 GLY A O 1
ATOM 1246 N N . GLY A 1 159 ? 22.554 -7.045 -49.164 1.00 36.72 159 GLY A N 1
ATOM 1247 C CA . GLY A 1 159 ? 22.271 -6.807 -50.575 1.00 36.72 159 GLY A CA 1
ATOM 1248 C C . GLY A 1 159 ? 21.854 -5.365 -50.810 1.00 36.72 159 GLY A C 1
ATOM 1249 O O . GLY A 1 159 ? 20.828 -4.922 -50.316 1.00 36.72 159 GLY A O 1
ATOM 1250 N N . SER A 1 160 ? 22.705 -4.634 -51.519 1.00 41.38 160 SER A N 1
ATOM 1251 C CA . SER A 1 160 ? 22.578 -3.224 -51.878 1.00 41.38 160 SER A CA 1
ATOM 1252 C C . SER A 1 160 ? 21.245 -2.882 -52.560 1.00 41.38 160 SER A C 1
ATOM 1254 O O . SER A 1 160 ? 20.931 -3.478 -53.581 1.00 41.38 160 SER A O 1
ATOM 1256 N N . GLY A 1 161 ? 20.572 -1.844 -52.051 1.00 50.03 161 GLY A N 1
ATOM 1257 C CA . GLY A 1 161 ? 19.618 -0.995 -52.773 1.00 50.03 161 GLY A CA 1
ATOM 1258 C C . GLY A 1 161 ? 18.293 -1.634 -53.186 1.00 50.03 161 GLY A C 1
ATOM 1259 O O . GLY A 1 161 ? 18.206 -2.163 -54.284 1.00 50.03 161 GLY A O 1
ATOM 1260 N N . ASP A 1 162 ? 17.248 -1.465 -52.373 1.00 36.25 162 ASP A N 1
ATOM 1261 C CA . ASP A 1 162 ? 15.891 -1.265 -52.893 1.00 36.25 162 ASP A CA 1
ATOM 1262 C C . ASP A 1 162 ? 14.990 -0.603 -51.838 1.00 36.25 162 ASP A C 1
ATOM 1264 O O . ASP A 1 162 ? 15.219 -0.693 -50.628 1.00 36.25 162 ASP A O 1
ATOM 1268 N N . GLU A 1 163 ? 13.998 0.118 -52.327 1.00 46.59 163 GLU A N 1
ATOM 1269 C CA . GLU A 1 163 ? 13.013 0.890 -51.592 1.00 46.59 163 GLU A CA 1
ATOM 1270 C C . GLU A 1 163 ? 11.971 -0.040 -50.948 1.00 46.59 163 GLU A C 1
ATOM 1272 O O . GLU A 1 163 ? 11.332 -0.840 -51.620 1.00 46.59 163 GLU A O 1
ATOM 1277 N N . GLY A 1 164 ? 11.726 0.110 -49.644 1.00 39.09 164 GLY A N 1
ATOM 1278 C CA . GLY A 1 164 ? 10.559 -0.487 -48.989 1.00 39.09 164 GLY A CA 1
ATOM 1279 C C . GLY A 1 164 ? 10.738 -1.938 -48.532 1.00 39.09 164 GLY A C 1
ATOM 1280 O O . GLY A 1 164 ? 11.070 -2.852 -49.277 1.00 39.09 164 GLY A O 1
ATOM 1281 N N . ILE A 1 165 ? 10.457 -2.162 -47.252 1.00 42.62 165 ILE A N 1
ATOM 1282 C CA . ILE A 1 165 ? 10.348 -3.497 -46.666 1.00 42.62 165 ILE A CA 1
ATOM 1283 C C . ILE A 1 165 ? 9.012 -4.083 -47.143 1.00 42.62 165 ILE A C 1
ATOM 1285 O O . ILE A 1 165 ? 7.991 -3.889 -46.482 1.00 42.62 165 ILE A O 1
ATOM 1289 N N . ASP A 1 166 ? 8.993 -4.755 -48.296 1.00 49.31 166 ASP A N 1
ATOM 1290 C CA . ASP A 1 166 ? 7.829 -5.536 -48.716 1.00 49.31 166 ASP A CA 1
ATOM 1291 C C . ASP A 1 166 ? 7.889 -6.931 -48.077 1.00 49.31 166 ASP A C 1
ATOM 1293 O O . ASP A 1 166 ? 8.785 -7.745 -48.323 1.00 49.31 166 ASP A O 1
ATOM 1297 N N . MET A 1 167 ? 6.944 -7.187 -47.174 1.00 34.62 167 MET A N 1
ATOM 1298 C CA . MET A 1 167 ? 6.819 -8.442 -46.440 1.00 34.62 167 MET A CA 1
ATOM 1299 C C . MET A 1 167 ? 6.279 -9.529 -47.372 1.00 34.62 167 MET A C 1
ATOM 1301 O O . MET A 1 167 ? 5.074 -9.778 -47.429 1.00 34.62 167 MET A O 1
ATOM 1305 N N . ARG A 1 168 ? 7.161 -10.238 -48.080 1.00 33.53 168 ARG A N 1
ATOM 1306 C CA . ARG A 1 168 ? 6.748 -11.409 -48.858 1.00 33.53 168 ARG A CA 1
ATOM 1307 C C . ARG A 1 168 ? 6.599 -12.631 -47.950 1.00 33.53 168 ARG A C 1
ATOM 1309 O O . ARG A 1 168 ? 7.542 -13.384 -47.727 1.00 33.53 168 ARG A O 1
ATOM 1316 N N . TYR A 1 169 ? 5.383 -12.848 -47.453 1.00 35.88 169 TYR A N 1
ATOM 1317 C CA . TYR A 1 169 ? 4.958 -14.146 -46.931 1.00 35.88 169 TYR A CA 1
ATOM 1318 C C . TYR A 1 169 ? 5.001 -15.176 -48.071 1.00 35.88 169 TYR A C 1
ATOM 1320 O O . TYR A 1 169 ? 4.223 -15.087 -49.020 1.00 35.88 169 TYR A O 1
ATOM 1328 N N . SER A 1 170 ? 5.893 -16.166 -47.999 1.00 32.88 170 SER A N 1
ATOM 1329 C CA . SER A 1 170 ? 5.824 -17.359 -48.847 1.00 32.88 170 SER A CA 1
ATOM 1330 C C . SER A 1 170 ? 4.933 -18.410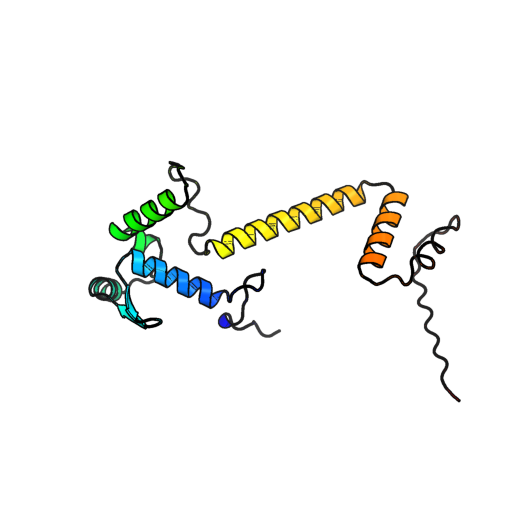 -48.181 1.00 32.88 170 SER A C 1
ATOM 1332 O O . SER A 1 170 ? 5.388 -19.345 -47.528 1.00 32.88 170 SER A O 1
ATOM 1334 N N . SER A 1 171 ? 3.620 -18.258 -48.349 1.00 42.12 171 SER A N 1
ATOM 1335 C CA . SER A 1 171 ? 2.673 -19.358 -48.175 1.00 42.12 171 SER A CA 1
ATOM 1336 C C . SER A 1 171 ? 2.455 -20.071 -49.514 1.00 42.12 171 SER A C 1
ATOM 1338 O O . SER A 1 171 ? 1.744 -19.606 -50.397 1.00 42.12 171 SER A O 1
ATOM 1340 N N . SER A 1 172 ? 3.046 -21.253 -49.638 1.00 36.81 172 SER A N 1
ATOM 1341 C CA . SER A 1 172 ? 2.619 -22.317 -50.556 1.00 36.81 172 SER A CA 1
ATOM 1342 C C . SER A 1 172 ? 2.772 -23.618 -49.768 1.00 36.81 172 SER A C 1
ATOM 1344 O O . SER A 1 172 ? 3.885 -24.089 -49.572 1.00 36.81 172 SER A O 1
ATOM 1346 N N . HIS A 1 173 ? 1.752 -24.122 -49.067 1.00 40.62 173 HIS A N 1
ATOM 1347 C CA . HIS A 1 173 ? 0.639 -24.884 -49.643 1.00 40.62 173 HIS A CA 1
ATOM 1348 C C . HIS A 1 173 ? 1.081 -25.744 -50.830 1.00 40.62 173 HIS A C 1
ATOM 1350 O O . HIS A 1 173 ? 1.045 -25.306 -51.976 1.00 40.62 173 HIS A O 1
ATOM 1356 N N . GLN A 1 174 ? 1.431 -26.995 -50.540 1.00 34.62 174 GLN A N 1
ATOM 1357 C CA . GLN A 1 174 ? 1.233 -28.084 -51.482 1.00 34.62 174 GLN A CA 1
ATOM 1358 C C . GLN A 1 174 ? 0.716 -29.291 -50.699 1.00 34.62 174 GLN A C 1
ATOM 1360 O O . GLN A 1 174 ? 1.400 -29.836 -49.836 1.00 34.62 174 GLN A O 1
ATOM 1365 N N . GLY A 1 175 ? -0.557 -29.609 -50.931 1.00 33.56 175 GLY A N 1
ATOM 1366 C CA . GLY A 1 175 ? -1.182 -30.835 -50.462 1.00 33.56 175 GLY A CA 1
ATOM 1367 C C . GLY A 1 175 ? -0.940 -31.993 -51.428 1.00 33.56 175 GLY A C 1
ATOM 1368 O O . GLY A 1 175 ? -0.621 -31.767 -52.591 1.00 33.56 175 GLY A O 1
ATOM 1369 N N . GLY A 1 176 ? -1.173 -33.200 -50.909 1.00 33.25 176 GLY A N 1
ATOM 1370 C CA . GLY A 1 176 ? -1.578 -34.406 -51.640 1.00 33.25 176 GLY A CA 1
ATOM 1371 C C . GLY A 1 176 ? -0.541 -35.034 -52.572 1.00 33.25 176 GLY A C 1
ATOM 1372 O O . GLY A 1 176 ? -0.382 -34.596 -53.706 1.00 33.25 176 GLY A O 1
ATOM 1373 N N . LEU A 1 177 ? 0.062 -36.147 -52.154 1.00 36.16 177 LEU A N 1
ATOM 1374 C CA . LEU A 1 177 ? -0.490 -37.509 -52.243 1.00 36.16 177 LEU A CA 1
ATOM 1375 C C . LEU A 1 177 ? 0.231 -38.414 -51.235 1.00 36.16 177 LEU A C 1
ATOM 1377 O O . LEU A 1 177 ? 1.435 -38.173 -51.002 1.00 36.16 177 LEU A O 1
#